Protein AF-A0A956Q5T5-F1 (afdb_monomer_lite)

Sequence (65 aa):
IMIGEIRDEETLEAAIHASLTGHMVFSTLHSNTTAATVTRLVEMGADPQMICSSVLGVLAQRLAR

Radius of gyration: 11.73 Å; chains: 1; bounding box: 26×22×35 Å

pLDDT: mean 96.84, std 1.13, range [91.56, 98.38]

Structure (mmCIF, N/CA/C/O backbone):
data_AF-A0A956Q5T5-F1
#
_entry.id   AF-A0A956Q5T5-F1
#
loop_
_atom_site.group_PDB
_atom_site.id
_atom_site.type_symbol
_atom_site.label_atom_id
_atom_site.label_alt_id
_atom_site.label_comp_id
_atom_site.label_asym_id
_atom_site.label_entity_id
_atom_site.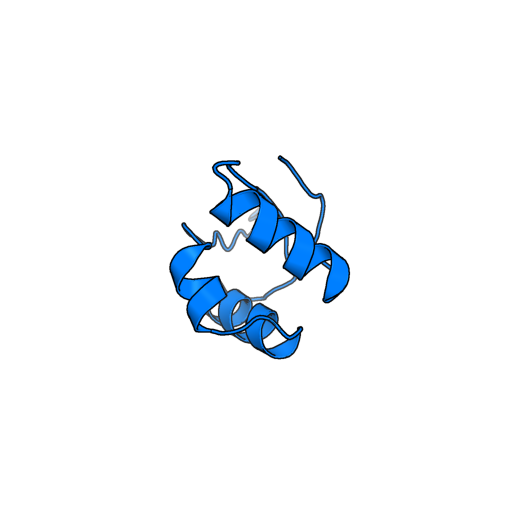label_se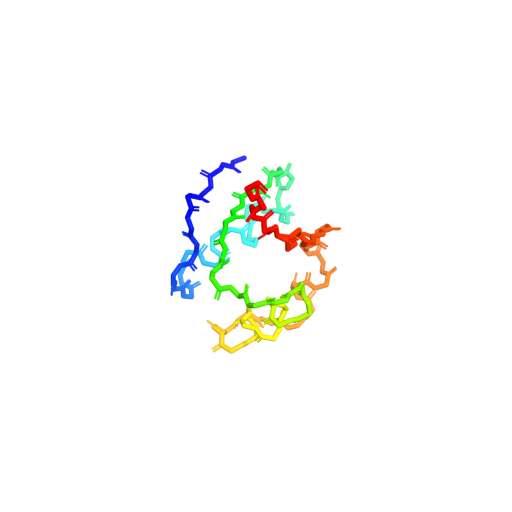q_id
_atom_site.pdbx_PDB_ins_code
_atom_site.Cartn_x
_atom_site.Cartn_y
_atom_site.Cartn_z
_atom_site.occupancy
_atom_site.B_iso_or_equiv
_atom_site.auth_seq_id
_atom_site.auth_comp_id
_atom_site.auth_asym_id
_atom_site.auth_atom_id
_atom_site.pdbx_PDB_model_num
ATOM 1 N N . ILE A 1 1 ? -2.373 12.761 1.377 1.00 96.44 1 ILE A N 1
ATOM 2 C CA . ILE A 1 1 ? -1.069 12.833 2.077 1.00 96.44 1 ILE A CA 1
ATOM 3 C C . ILE A 1 1 ? -0.044 12.121 1.210 1.00 96.44 1 ILE A C 1
ATOM 5 O O . ILE A 1 1 ? -0.370 11.077 0.659 1.00 96.44 1 ILE A O 1
ATOM 9 N N . MET A 1 2 ? 1.144 12.695 1.032 1.00 97.38 2 MET A N 1
ATOM 10 C CA . MET A 1 2 ? 2.233 12.052 0.295 1.00 97.38 2 MET A CA 1
ATOM 11 C C . MET A 1 2 ? 3.400 11.846 1.256 1.00 97.38 2 MET A C 1
ATOM 13 O O . MET A 1 2 ? 3.901 12.816 1.821 1.00 97.38 2 MET A O 1
ATOM 17 N N . ILE A 1 3 ? 3.781 10.588 1.461 1.00 98.06 3 ILE A N 1
ATOM 18 C CA . ILE A 1 3 ? 4.938 10.176 2.258 1.00 98.06 3 ILE A CA 1
ATOM 19 C C . ILE A 1 3 ? 5.988 9.695 1.264 1.00 98.06 3 ILE A C 1
ATOM 21 O O . ILE A 1 3 ? 5.710 8.758 0.522 1.00 98.06 3 ILE A O 1
ATOM 25 N N . GLY A 1 4 ? 7.166 10.323 1.229 1.00 97.88 4 GLY A N 1
ATOM 26 C CA . GLY A 1 4 ? 8.185 10.039 0.209 1.00 97.88 4 GLY A CA 1
ATOM 27 C C . GLY A 1 4 ? 8.471 8.544 0.051 1.00 97.88 4 GLY A C 1
ATOM 28 O O . GLY A 1 4 ? 8.298 7.997 -1.036 1.00 97.88 4 GLY A O 1
ATOM 29 N N . GLU A 1 5 ? 8.810 7.871 1.148 1.00 97.81 5 GLU A N 1
ATOM 30 C CA . GLU A 1 5 ? 8.897 6.412 1.228 1.00 97.81 5 GLU A CA 1
ATOM 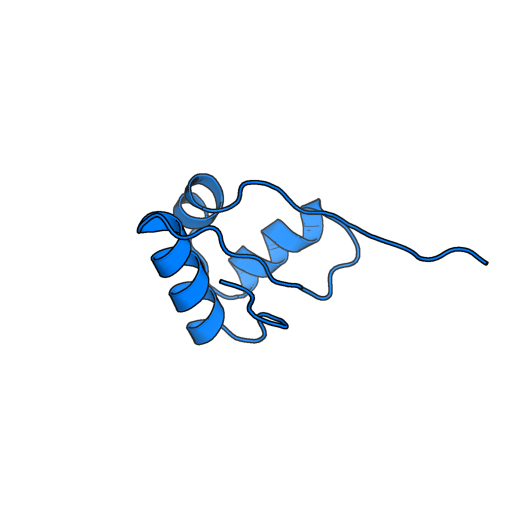31 C C . GLU A 1 5 ? 8.574 5.935 2.652 1.00 97.81 5 GLU A C 1
ATOM 33 O O . GLU A 1 5 ? 8.747 6.692 3.608 1.00 97.81 5 GLU A O 1
ATOM 38 N N . ILE A 1 6 ? 8.136 4.683 2.794 1.00 97.94 6 ILE A N 1
ATOM 39 C CA . ILE A 1 6 ? 7.911 4.038 4.096 1.00 97.94 6 ILE A CA 1
ATOM 40 C C . ILE A 1 6 ? 9.086 3.090 4.375 1.00 97.94 6 ILE A C 1
ATOM 42 O O . ILE A 1 6 ? 9.263 2.100 3.662 1.00 97.94 6 ILE A O 1
ATOM 46 N N . ARG A 1 7 ? 9.899 3.399 5.396 1.00 96.81 7 ARG A N 1
ATOM 47 C CA . ARG A 1 7 ? 11.112 2.629 5.759 1.00 96.81 7 ARG A CA 1
ATOM 48 C C . ARG A 1 7 ? 10.948 1.732 6.975 1.00 96.81 7 ARG A C 1
ATOM 50 O O . ARG A 1 7 ? 11.644 0.725 7.085 1.00 96.81 7 ARG A O 1
ATOM 57 N N . ASP A 1 8 ? 10.060 2.117 7.872 1.00 96.25 8 ASP A N 1
ATOM 58 C CA . ASP A 1 8 ? 9.901 1.553 9.204 1.00 96.25 8 ASP A CA 1
ATOM 59 C C . ASP A 1 8 ? 8.421 1.323 9.524 1.00 96.25 8 ASP A C 1
ATOM 61 O O . ASP A 1 8 ? 7.523 1.805 8.825 1.00 96.25 8 ASP A O 1
ATOM 65 N N . GLU A 1 9 ? 8.196 0.525 10.563 1.00 96.50 9 GLU A N 1
ATOM 66 C CA . GLU A 1 9 ? 6.873 0.144 11.055 1.00 96.50 9 GLU A CA 1
ATOM 67 C C . GLU A 1 9 ? 6.078 1.359 11.550 1.00 96.50 9 GLU A C 1
ATOM 69 O O . GLU A 1 9 ? 4.907 1.496 11.213 1.00 96.50 9 GLU A O 1
ATOM 74 N N . GLU A 1 10 ? 6.722 2.301 12.244 1.00 97.00 10 GLU A N 1
ATOM 75 C CA . GLU A 1 10 ? 6.069 3.508 12.770 1.00 97.00 10 GLU A CA 1
ATOM 76 C C . GLU A 1 10 ? 5.455 4.358 11.643 1.00 97.00 10 GLU A C 1
ATOM 78 O O . GLU A 1 10 ? 4.282 4.744 11.687 1.00 97.00 10 GLU A O 1
ATOM 83 N N . THR A 1 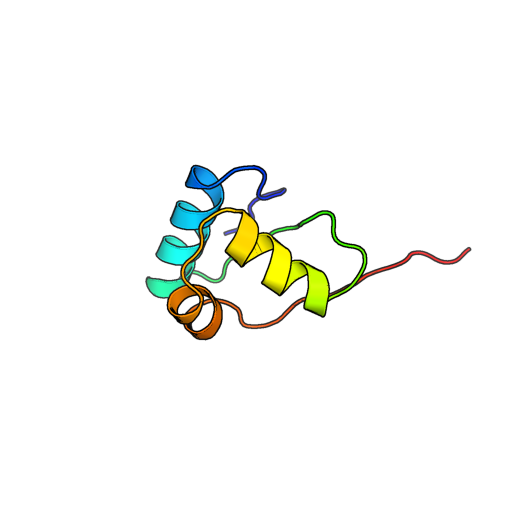11 ? 6.222 4.606 10.577 1.00 97.62 11 THR A N 1
ATOM 84 C CA . THR A 1 11 ? 5.746 5.351 9.404 1.00 97.62 11 THR A CA 1
ATOM 85 C C . THR A 1 11 ? 4.646 4.582 8.669 1.00 97.62 11 THR A C 1
ATOM 87 O O . THR A 1 11 ? 3.698 5.187 8.155 1.00 97.62 11 THR A O 1
ATOM 90 N N . LEU A 1 12 ? 4.750 3.249 8.618 1.00 97.62 12 LEU A N 1
ATOM 91 C CA . LEU A 1 12 ? 3.740 2.383 8.015 1.00 97.62 12 LEU A CA 1
ATOM 92 C C . LEU A 1 12 ? 2.408 2.454 8.773 1.00 97.62 12 LEU A C 1
ATOM 94 O O . LEU A 1 12 ? 1.365 2.667 8.151 1.00 97.62 12 LEU A O 1
ATOM 98 N N . GLU A 1 13 ? 2.433 2.336 10.099 1.00 97.00 13 GLU A N 1
ATOM 99 C CA . GLU A 1 13 ? 1.244 2.444 10.946 1.00 97.00 13 GLU A CA 1
ATOM 100 C C . GLU A 1 13 ? 0.571 3.808 10.780 1.00 97.00 13 GLU A C 1
ATOM 102 O O . GLU A 1 13 ? -0.638 3.881 10.539 1.00 97.00 13 GLU A O 1
ATOM 107 N N . ALA A 1 14 ? 1.346 4.896 10.812 1.00 97.12 14 ALA A N 1
ATOM 108 C CA . ALA A 1 14 ? 0.817 6.240 10.602 1.00 97.12 14 ALA A CA 1
ATOM 109 C C . ALA A 1 14 ? 0.136 6.388 9.227 1.00 97.12 14 ALA A C 1
ATOM 111 O O . ALA A 1 14 ? -0.945 6.977 9.122 1.00 97.12 14 ALA A O 1
ATOM 112 N N . ALA A 1 15 ? 0.729 5.820 8.170 1.00 98.00 15 ALA A N 1
ATOM 113 C CA . ALA A 1 15 ? 0.159 5.827 6.824 1.00 98.00 15 ALA A CA 1
ATOM 114 C C . ALA A 1 15 ? -1.162 5.042 6.747 1.00 98.00 15 ALA A C 1
ATOM 116 O O . ALA A 1 15 ? -2.144 5.535 6.179 1.00 98.00 15 ALA A O 1
ATOM 117 N N . ILE A 1 16 ? -1.211 3.849 7.347 1.00 97.19 16 ILE A N 1
ATOM 118 C CA . ILE A 1 16 ? -2.413 3.008 7.396 1.00 97.19 16 ILE A CA 1
ATOM 119 C C . ILE A 1 16 ? -3.522 3.722 8.176 1.00 97.19 16 ILE A C 1
ATOM 121 O O . ILE A 1 16 ? -4.630 3.870 7.660 1.00 97.19 16 ILE A O 1
ATOM 125 N N . HIS A 1 17 ? -3.239 4.249 9.366 1.00 97.19 17 HIS A N 1
ATOM 126 C CA . HIS A 1 17 ? -4.230 4.979 10.158 1.00 97.19 17 HIS A CA 1
ATOM 127 C C . HIS A 1 17 ? -4.762 6.222 9.438 1.00 97.19 17 HIS A C 1
ATOM 129 O O . HIS A 1 17 ? -5.971 6.476 9.443 1.00 97.19 17 HIS A O 1
ATOM 135 N N . ALA A 1 18 ? -3.895 6.977 8.759 1.00 98.06 18 ALA A N 1
ATOM 136 C CA . ALA A 1 18 ? -4.330 8.106 7.947 1.00 98.06 18 ALA A CA 1
ATOM 137 C C . ALA A 1 18 ? -5.275 7.662 6.814 1.00 98.06 18 ALA A C 1
ATOM 139 O O . ALA A 1 18 ? -6.297 8.311 6.576 1.00 98.06 18 ALA A O 1
ATOM 140 N N . SER A 1 19 ? -4.982 6.531 6.162 1.00 97.81 19 SER A N 1
ATOM 141 C CA . SER A 1 19 ? -5.833 5.981 5.099 1.00 97.81 19 SER A CA 1
ATOM 142 C C . SER A 1 19 ? -7.218 5.546 5.595 1.00 97.81 19 SER A C 1
ATOM 144 O O . SER A 1 19 ? -8.230 5.888 4.983 1.00 97.81 19 SER A O 1
ATOM 146 N N . LEU A 1 20 ? -7.282 4.892 6.760 1.00 97.31 20 LEU A N 1
ATOM 147 C CA . LEU A 1 20 ? -8.528 4.411 7.369 1.00 97.31 20 LEU A CA 1
ATOM 148 C C . LEU A 1 20 ? -9.391 5.541 7.952 1.00 97.31 20 LEU A C 1
ATOM 150 O O . LEU A 1 20 ? -10.576 5.346 8.209 1.00 97.31 20 LEU A O 1
ATOM 154 N N . THR A 1 21 ? -8.820 6.734 8.132 1.00 97.50 21 THR A N 1
ATOM 155 C CA . THR A 1 21 ? -9.523 7.932 8.622 1.00 97.50 21 THR A CA 1
ATOM 156 C C . THR A 1 21 ? -9.934 8.891 7.500 1.00 97.50 21 THR A C 1
ATOM 158 O O . THR A 1 21 ? -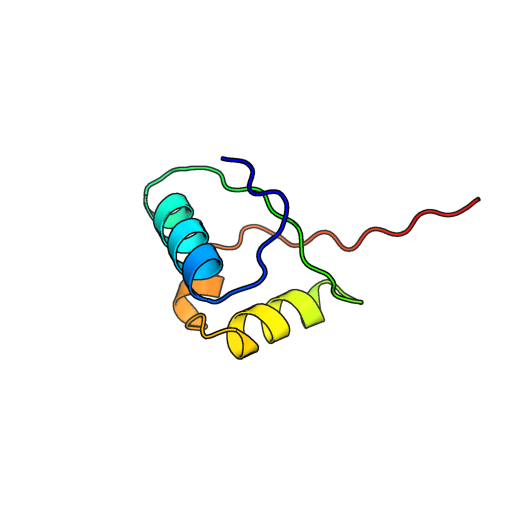10.298 10.034 7.762 1.00 97.50 21 THR A O 1
ATOM 161 N N . GLY A 1 22 ? -9.915 8.430 6.244 1.00 97.19 22 GLY A N 1
ATOM 162 C CA . GLY A 1 22 ? -10.462 9.167 5.101 1.00 97.19 22 GLY A CA 1
ATOM 163 C C . GLY A 1 22 ? -9.445 9.993 4.314 1.00 97.19 22 GLY A C 1
ATOM 164 O O . GLY A 1 22 ? -9.833 10.746 3.421 1.00 97.19 22 GLY A O 1
ATOM 165 N N . HIS A 1 23 ? -8.147 9.851 4.592 1.00 98.38 23 HIS A N 1
ATOM 166 C CA . HIS A 1 23 ? -7.111 10.503 3.798 1.00 98.38 23 HIS A CA 1
ATOM 167 C C . HIS A 1 23 ? -6.643 9.590 2.665 1.00 98.38 23 HIS A C 1
ATOM 169 O O . HIS A 1 23 ? -6.228 8.461 2.886 1.00 98.38 23 HIS A O 1
ATOM 175 N N . MET A 1 24 ? -6.594 10.098 1.435 1.00 97.88 24 MET A N 1
ATOM 176 C CA . MET A 1 24 ? -5.880 9.405 0.362 1.00 97.88 24 MET A CA 1
ATOM 177 C C . MET A 1 24 ? -4.369 9.509 0.608 1.00 97.88 24 MET A C 1
ATOM 179 O O . MET A 1 24 ? -3.824 10.620 0.616 1.00 97.88 24 MET A O 1
ATOM 183 N N . VAL A 1 25 ? -3.695 8.378 0.817 1.00 98.38 25 VAL A N 1
ATOM 184 C CA . VAL A 1 25 ? -2.251 8.312 1.084 1.00 98.38 25 VAL A CA 1
ATOM 185 C C . VAL A 1 25 ? -1.514 7.757 -0.133 1.00 98.38 25 VAL A C 1
ATOM 187 O O . VAL A 1 25 ? -1.894 6.728 -0.680 1.00 98.38 25 VAL A O 1
ATOM 190 N N . PHE A 1 26 ? -0.441 8.436 -0.535 1.00 98.38 26 PHE A N 1
ATOM 191 C CA . PHE A 1 26 ? 0.516 7.955 -1.527 1.00 98.38 26 PHE A CA 1
ATOM 192 C C . PHE A 1 26 ? 1.876 7.761 -0.868 1.00 98.38 26 PHE A C 1
ATOM 194 O O . PHE A 1 26 ? 2.305 8.608 -0.080 1.00 98.38 26 PHE A O 1
ATOM 201 N N . SER A 1 27 ? 2.560 6.675 -1.220 1.00 98.12 27 SER A N 1
ATOM 202 C CA . SER A 1 27 ? 3.949 6.455 -0.832 1.00 98.12 27 SER A CA 1
ATOM 203 C C . SER A 1 27 ? 4.684 5.541 -1.808 1.00 98.12 27 SER A C 1
ATOM 205 O O . SER A 1 27 ? 4.088 5.020 -2.753 1.00 98.12 27 SER A O 1
ATOM 207 N N . THR A 1 28 ? 5.985 5.368 -1.590 1.00 98.06 28 THR A N 1
ATOM 208 C CA . THR A 1 28 ? 6.851 4.486 -2.370 1.00 98.06 28 THR A CA 1
ATOM 209 C C . THR A 1 28 ? 7.5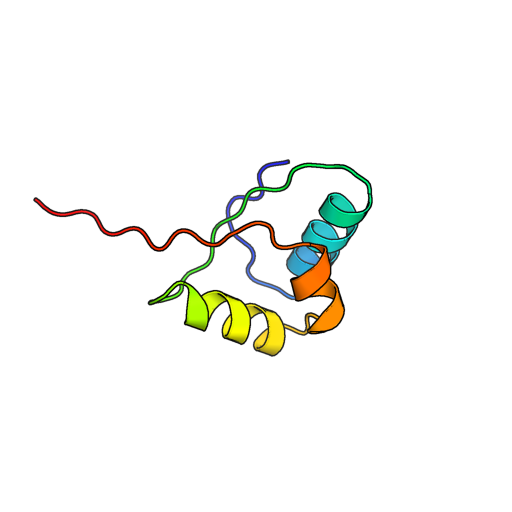15 3.441 -1.476 1.00 98.06 28 THR A C 1
ATOM 211 O O . THR A 1 28 ? 7.738 3.665 -0.286 1.00 98.06 28 THR A O 1
ATOM 214 N N . LEU A 1 29 ? 7.805 2.276 -2.059 1.00 97.19 29 LEU A N 1
ATOM 215 C CA . LEU A 1 29 ? 8.580 1.203 -1.442 1.00 97.19 29 LEU A CA 1
ATOM 216 C C . LEU A 1 29 ? 9.548 0.624 -2.474 1.00 97.19 29 LEU A C 1
ATOM 218 O O . LEU A 1 29 ? 9.229 0.511 -3.661 1.00 97.19 29 LEU A O 1
ATOM 222 N N . HIS A 1 30 ? 10.714 0.188 -2.008 1.00 96.44 30 HIS A N 1
ATOM 223 C CA . HIS A 1 30 ? 11.668 -0.544 -2.832 1.00 96.44 30 HIS A CA 1
ATOM 224 C C . HIS A 1 30 ? 11.308 -2.030 -2.882 1.00 96.44 30 HIS A C 1
ATOM 226 O O . HIS A 1 30 ? 11.699 -2.821 -2.029 1.00 96.44 30 HIS A O 1
ATOM 232 N N . SER A 1 31 ? 10.551 -2.398 -3.914 1.00 95.31 31 SER A N 1
ATOM 233 C CA . SER A 1 31 ? 10.127 -3.766 -4.204 1.00 95.31 31 SER A CA 1
ATOM 234 C C . SER A 1 31 ? 10.288 -4.065 -5.695 1.00 95.31 31 SER A C 1
ATOM 236 O O . SER A 1 31 ? 10.093 -3.199 -6.547 1.00 95.31 31 SER A O 1
ATOM 238 N N . ASN A 1 32 ? 10.623 -5.314 -6.020 1.00 94.25 32 ASN A N 1
ATOM 239 C CA . ASN A 1 32 ? 10.811 -5.754 -7.403 1.00 94.25 32 ASN A CA 1
ATOM 240 C C . ASN A 1 32 ? 9.493 -5.984 -8.162 1.00 94.25 32 ASN A C 1
ATOM 242 O O . ASN A 1 32 ? 9.496 -5.973 -9.396 1.00 94.25 32 ASN A O 1
ATOM 246 N N . THR A 1 33 ? 8.383 -6.234 -7.456 1.00 96.56 33 THR A N 1
ATOM 247 C CA . THR A 1 33 ? 7.066 -6.528 -8.049 1.00 96.56 33 THR A CA 1
ATOM 248 C C . THR A 1 33 ? 5.933 -5.959 -7.198 1.00 96.56 33 THR A C 1
ATOM 250 O O . THR A 1 33 ? 6.095 -5.712 -6.006 1.00 96.56 33 THR A O 1
ATOM 253 N N . THR A 1 34 ? 4.749 -5.786 -7.787 1.00 97.06 34 THR A N 1
ATOM 254 C CA . THR A 1 34 ? 3.562 -5.334 -7.043 1.00 97.06 34 THR A CA 1
ATOM 255 C C . THR A 1 34 ? 3.193 -6.292 -5.908 1.00 97.06 34 THR A C 1
ATOM 257 O O . THR A 1 34 ? 2.931 -5.848 -4.795 1.00 97.06 34 THR A O 1
ATOM 260 N N . ALA A 1 35 ? 3.228 -7.604 -6.161 1.00 96.38 35 ALA A N 1
ATOM 261 C CA . ALA A 1 35 ? 2.922 -8.624 -5.159 1.00 96.38 35 ALA A CA 1
ATOM 262 C C . ALA A 1 35 ? 3.943 -8.641 -4.009 1.00 96.38 35 ALA A C 1
ATOM 264 O O . ALA A 1 35 ? 3.551 -8.711 -2.848 1.00 96.38 35 ALA A O 1
ATOM 265 N N . ALA A 1 36 ? 5.240 -8.501 -4.315 1.00 96.69 36 ALA A N 1
ATOM 266 C CA . ALA A 1 36 ? 6.282 -8.454 -3.291 1.00 96.69 36 ALA A CA 1
ATOM 267 C C . ALA A 1 36 ? 6.147 -7.231 -2.369 1.00 96.69 36 ALA A C 1
ATOM 269 O O . ALA A 1 36 ? 6.550 -7.303 -1.212 1.00 96.69 36 ALA A O 1
ATOM 270 N N . THR A 1 37 ? 5.527 -6.137 -2.830 1.00 97.12 37 THR A N 1
ATOM 271 C CA . THR A 1 37 ? 5.224 -4.989 -1.964 1.00 97.12 37 THR A CA 1
ATOM 272 C C . THR A 1 37 ? 4.259 -5.379 -0.848 1.00 97.12 37 THR A C 1
ATOM 274 O O . THR A 1 37 ? 4.483 -4.997 0.292 1.00 97.12 37 THR A O 1
ATOM 277 N N . VAL A 1 38 ? 3.226 -6.178 -1.135 1.00 96.38 38 VAL A N 1
ATOM 278 C CA . VAL A 1 38 ? 2.273 -6.642 -0.109 1.00 96.38 38 VAL A CA 1
ATOM 279 C C . VAL A 1 38 ? 2.982 -7.514 0.925 1.00 96.38 38 VAL A C 1
ATOM 281 O O . VAL A 1 38 ? 2.825 -7.290 2.122 1.00 96.38 38 VAL A O 1
ATOM 284 N N . THR A 1 39 ? 3.819 -8.455 0.477 1.00 96.19 39 THR A N 1
ATOM 285 C CA . THR A 1 39 ? 4.651 -9.270 1.376 1.00 96.19 39 THR A CA 1
ATOM 286 C C . THR A 1 39 ? 5.556 -8.396 2.238 1.00 96.19 39 THR A C 1
ATOM 288 O O . THR A 1 39 ? 5.647 -8.615 3.441 1.00 96.19 39 THR A O 1
ATOM 291 N N . ARG A 1 40 ? 6.163 -7.358 1.651 1.00 96.25 40 ARG A N 1
ATOM 292 C CA . ARG A 1 40 ? 7.045 -6.442 2.373 1.00 96.25 40 ARG A CA 1
ATOM 293 C C . ARG A 1 40 ? 6.324 -5.686 3.488 1.00 96.25 40 ARG A C 1
ATOM 295 O O . ARG A 1 40 ? 6.900 -5.521 4.553 1.00 96.25 40 ARG A O 1
ATOM 302 N N . LEU A 1 41 ? 5.081 -5.256 3.267 1.00 96.88 41 LEU A N 1
ATOM 303 C CA . LEU A 1 41 ? 4.279 -4.598 4.305 1.00 96.88 41 LEU A CA 1
ATOM 304 C C . LEU A 1 41 ? 4.022 -5.534 5.495 1.00 96.88 41 LEU A C 1
ATOM 306 O O . LEU A 1 41 ? 4.156 -5.108 6.638 1.00 96.88 41 LEU A O 1
ATOM 310 N N . VAL A 1 42 ? 3.729 -6.812 5.231 1.00 96.50 42 VAL A N 1
ATOM 311 C CA . VAL A 1 42 ? 3.561 -7.827 6.287 1.00 96.50 42 VAL A CA 1
ATOM 312 C C . VAL A 1 42 ? 4.873 -8.060 7.042 1.00 96.50 42 VAL A C 1
ATOM 314 O O . VAL A 1 42 ? 4.880 -8.107 8.266 1.00 96.50 42 VAL A O 1
ATOM 317 N N . GLU A 1 43 ? 6.002 -8.156 6.333 1.00 95.88 43 GLU A N 1
ATOM 318 C CA . GLU A 1 43 ? 7.331 -8.284 6.955 1.00 95.88 43 GLU A CA 1
ATOM 319 C C . GLU A 1 43 ? 7.721 -7.071 7.813 1.00 95.88 43 GLU A C 1
ATOM 321 O O . GLU A 1 43 ? 8.529 -7.212 8.728 1.00 95.88 43 GLU A O 1
ATOM 326 N N . MET A 1 44 ? 7.182 -5.887 7.508 1.00 95.62 44 MET A N 1
ATOM 327 C CA . MET A 1 44 ? 7.394 -4.652 8.270 1.00 95.62 44 MET A CA 1
ATOM 328 C C . MET A 1 44 ? 6.489 -4.527 9.502 1.00 95.62 44 MET A C 1
ATOM 330 O O . MET A 1 44 ? 6.625 -3.542 10.214 1.00 95.62 44 MET A O 1
ATOM 334 N N . GLY A 1 45 ? 5.590 -5.486 9.749 1.00 94.31 45 GLY A N 1
ATOM 335 C CA . GLY A 1 45 ? 4.723 -5.507 10.933 1.00 94.31 45 GLY A CA 1
ATOM 336 C C . GLY A 1 45 ? 3.255 -5.167 10.668 1.00 94.31 45 GLY A C 1
ATOM 337 O O . GLY A 1 45 ? 2.431 -5.289 11.571 1.00 94.31 45 GLY A O 1
ATOM 338 N N . ALA A 1 46 ? 2.867 -4.810 9.436 1.00 95.94 46 ALA A N 1
ATOM 339 C CA . ALA A 1 46 ? 1.463 -4.516 9.163 1.00 95.94 46 ALA A CA 1
ATOM 340 C C . ALA A 1 46 ? 0.585 -5.776 9.198 1.00 95.94 46 ALA A C 1
ATOM 342 O O . ALA A 1 46 ? 0.849 -6.774 8.520 1.00 95.94 46 ALA A O 1
ATOM 343 N N . ASP A 1 47 ? -0.524 -5.684 9.935 1.00 96.25 47 ASP A N 1
ATOM 344 C CA . ASP A 1 47 ? -1.554 -6.718 9.968 1.00 96.25 47 ASP A CA 1
ATOM 345 C C . ASP A 1 47 ? -2.165 -6.916 8.558 1.00 96.25 47 ASP A C 1
ATOM 347 O O . ASP A 1 47 ? -2.594 -5.937 7.927 1.00 96.25 47 ASP A O 1
ATOM 351 N N . PRO A 1 48 ? -2.254 -8.160 8.044 1.00 96.12 48 PRO A N 1
ATOM 352 C CA . PRO A 1 48 ? -2.829 -8.446 6.729 1.00 96.12 48 PRO A CA 1
ATOM 353 C C . PRO A 1 48 ? -4.229 -7.857 6.507 1.00 96.12 48 PRO A C 1
ATOM 355 O O . PRO A 1 48 ? -4.536 -7.389 5.409 1.00 96.12 48 PRO A O 1
ATOM 358 N N . GLN A 1 49 ? -5.070 -7.826 7.542 1.00 96.56 49 GLN A N 1
ATOM 359 C CA . GLN A 1 49 ? -6.417 -7.269 7.474 1.00 96.56 49 GLN A CA 1
ATOM 360 C C . GLN A 1 49 ? -6.393 -5.751 7.284 1.00 96.56 49 GLN A C 1
ATOM 362 O O . GLN A 1 49 ? -7.211 -5.198 6.537 1.00 96.56 49 GLN A O 1
ATOM 367 N N . MET A 1 50 ? -5.443 -5.066 7.925 1.00 95.25 50 MET A N 1
ATOM 368 C CA . MET A 1 50 ? -5.252 -3.632 7.732 1.00 95.25 50 MET A CA 1
ATOM 369 C C . MET A 1 50 ? -4.772 -3.327 6.318 1.00 95.25 50 MET A C 1
ATOM 371 O O . MET A 1 50 ? -5.288 -2.398 5.697 1.00 95.25 50 MET A O 1
ATOM 375 N N . ILE A 1 51 ? -3.864 -4.135 5.766 1.00 96.12 51 ILE A N 1
ATOM 376 C CA . ILE A 1 51 ? -3.408 -3.996 4.376 1.00 96.12 51 ILE A CA 1
ATOM 377 C C . ILE A 1 51 ? -4.588 -4.150 3.407 1.00 96.12 51 ILE A C 1
ATOM 379 O O . ILE A 1 51 ? -4.796 -3.282 2.560 1.00 96.12 51 ILE A O 1
ATOM 383 N N . CYS A 1 52 ? -5.408 -5.195 3.567 1.00 96.81 52 CYS A N 1
ATOM 384 C CA . CYS A 1 52 ? -6.603 -5.410 2.743 1.00 96.81 52 CYS A CA 1
ATOM 385 C C . CYS A 1 52 ? -7.611 -4.253 2.814 1.00 96.81 52 CYS A C 1
ATOM 387 O O . CYS A 1 52 ? -8.305 -3.992 1.835 1.00 96.81 52 CYS A O 1
ATOM 389 N N . SER A 1 53 ? -7.697 -3.568 3.956 1.00 96.75 53 SER A N 1
ATOM 390 C CA . SER A 1 53 ? -8.655 -2.476 4.174 1.00 96.75 53 SER A CA 1
ATOM 391 C C . SER A 1 53 ? -8.137 -1.103 3.722 1.00 96.75 53 SER A C 1
ATOM 393 O O . SER A 1 53 ? -8.938 -0.212 3.452 1.00 96.75 53 SER A O 1
ATOM 395 N N . SER A 1 54 ? -6.814 -0.913 3.659 1.00 96.31 54 SER A N 1
ATOM 396 C CA . SER A 1 54 ? -6.168 0.383 3.390 1.00 96.31 54 SER A CA 1
ATOM 397 C C . SER A 1 54 ? -5.598 0.521 1.977 1.00 96.31 54 SER A C 1
ATOM 399 O O . SER A 1 54 ? -5.595 1.617 1.412 1.00 96.31 54 SER A O 1
ATOM 401 N N . VAL A 1 55 ? -5.098 -0.567 1.384 1.00 97.12 55 VAL A N 1
ATOM 402 C CA . VAL A 1 55 ? -4.384 -0.510 0.105 1.00 97.12 55 VAL A CA 1
ATOM 403 C C . VAL A 1 55 ? -5.363 -0.549 -1.062 1.00 97.12 55 VAL A C 1
ATOM 405 O O . VAL A 1 55 ? -6.017 -1.555 -1.319 1.00 97.12 55 VAL A O 1
ATOM 408 N N . LEU A 1 56 ? -5.398 0.536 -1.836 1.00 97.75 56 LEU A N 1
ATOM 409 C CA . LEU A 1 56 ? -6.190 0.613 -3.069 1.00 97.75 56 LEU A CA 1
ATOM 410 C C . LEU A 1 56 ? -5.487 -0.017 -4.276 1.00 97.75 56 LEU A C 1
ATOM 412 O O . LEU A 1 56 ? -6.141 -0.547 -5.171 1.00 97.75 56 LEU A O 1
ATOM 416 N N . GLY A 1 57 ? -4.158 0.055 -4.332 1.00 97.00 57 GLY A N 1
ATOM 417 C CA . GLY A 1 57 ? -3.387 -0.489 -5.442 1.00 97.00 57 GLY A CA 1
ATOM 418 C C . GLY A 1 57 ? -1.887 -0.286 -5.276 1.00 97.00 57 GLY A C 1
ATOM 419 O O . GLY A 1 57 ? -1.437 0.560 -4.507 1.00 97.00 57 GLY A O 1
ATOM 420 N N . VAL A 1 58 ? -1.115 -1.070 -6.029 1.00 98.12 58 VAL A N 1
ATOM 421 C CA . VAL A 1 58 ? 0.349 -0.987 -6.081 1.00 98.12 58 VAL A CA 1
ATOM 422 C C . VAL A 1 58 ? 0.777 -0.854 -7.538 1.00 98.12 58 VAL A C 1
ATOM 424 O O . VAL A 1 58 ? 0.365 -1.648 -8.383 1.00 98.12 58 VAL A O 1
ATOM 427 N N . LEU A 1 59 ? 1.635 0.124 -7.827 1.00 97.94 59 LEU A N 1
ATOM 428 C CA . LEU A 1 59 ? 2.214 0.343 -9.150 1.00 97.94 59 LEU A CA 1
ATOM 429 C C . LEU A 1 59 ? 3.693 -0.062 -9.139 1.00 97.94 59 LEU A C 1
ATOM 431 O O . LEU A 1 59 ? 4.511 0.594 -8.499 1.00 97.94 59 LEU A O 1
ATOM 435 N N . ALA A 1 60 ? 4.052 -1.116 -9.875 1.00 97.44 60 ALA A N 1
ATOM 436 C CA . ALA A 1 60 ? 5.453 -1.422 -10.157 1.00 97.44 60 ALA A CA 1
ATOM 437 C C . ALA A 1 60 ? 5.871 -0.704 -11.442 1.00 97.44 60 ALA A C 1
ATOM 439 O O . ALA A 1 60 ? 5.345 -0.989 -12.518 1.00 97.44 60 ALA A O 1
ATOM 440 N N . GLN A 1 61 ? 6.823 0.220 -11.329 1.00 96.81 61 GLN A N 1
ATOM 441 C CA . GLN A 1 61 ? 7.293 1.037 -12.444 1.00 96.81 61 GLN A CA 1
ATOM 442 C C . GLN A 1 61 ? 8.746 0.707 -12.793 1.00 96.81 61 GLN A C 1
ATOM 444 O O . GLN A 1 61 ? 9.592 0.530 -11.918 1.00 96.81 61 GLN A O 1
ATOM 449 N N . ARG A 1 62 ? 9.045 0.664 -14.094 1.00 96.50 62 ARG A N 1
ATOM 450 C CA . ARG A 1 62 ? 10.404 0.622 -14.646 1.00 96.50 62 ARG A CA 1
ATOM 451 C C . ARG A 1 62 ? 10.549 1.720 -15.691 1.00 96.50 62 ARG A C 1
ATOM 453 O O . ARG A 1 62 ? 9.571 2.088 -16.334 1.00 96.50 62 ARG A O 1
ATOM 460 N N . LEU A 1 63 ? 11.766 2.221 -15.861 1.00 97.12 63 LEU A N 1
ATOM 461 C CA . LEU A 1 63 ? 12.113 3.172 -16.914 1.00 97.12 63 LEU A CA 1
ATOM 462 C C . LEU A 1 63 ? 12.911 2.426 -17.988 1.00 97.12 63 LEU A C 1
ATOM 464 O O . LEU A 1 63 ? 13.897 1.763 -17.668 1.00 97.12 63 LEU A O 1
ATOM 468 N N . ALA A 1 64 ? 12.466 2.507 -19.239 1.00 95.12 64 ALA A N 1
ATOM 469 C CA . ALA A 1 64 ? 13.201 2.022 -20.404 1.00 95.12 64 ALA A CA 1
ATOM 470 C C . ALA A 1 64 ? 13.815 3.220 -21.142 1.00 95.12 64 ALA A C 1
ATOM 472 O O . ALA A 1 64 ? 13.264 4.321 -21.081 1.00 95.12 64 ALA A O 1
ATOM 473 N N . ARG A 1 65 ? 14.961 3.010 -21.792 1.00 91.56 65 ARG A N 1
ATOM 474 C CA . ARG A 1 65 ? 15.616 4.019 -22.633 1.00 91.56 65 ARG A CA 1
ATOM 475 C C . ARG A 1 65 ? 15.114 3.926 -24.066 1.00 91.56 65 ARG A C 1
ATOM 477 O O . ARG A 1 65 ? 14.964 2.779 -24.538 1.00 91.56 65 ARG A O 1
#

Secondary structure (DSSP, 8-state):
-B-S---SHHHHHHHHHHHHTT---B-----SSHHHHHHHHHHTT--HHHHHHH-----------

Foldseek 3Di:
DEDAADDALVSLVVQLVCQVVPDDYHYDDPDQDQVVVLVVSVVRPDDNVSCVVRDPGGDDDDDDD